Protein AF-A0A3Q8S3Q9-F1 (afdb_monomer)

Mean predicted aligned error: 2.86 Å

Nearest PDB structures (foldseek):
  2ol6-assembly1_O  TM=3.287E-01  e=1.363E-01  Borreliella burgdorferi
  6zhi-assembly4_C  TM=4.050E-01  e=6.788E-01  Plasmodium falciparum 3D7
  3dqg-assembly1_B  TM=2.730E-01  e=4.194E-01  Caenorhabditis elegans
  7vcf-assembly1_B  TM=2.436E-01  e=3.969E+00  Chlamydomonas reinhardtii

Solvent-accessible surface area (backbone atoms only — not comparable to full-atom values): 8434 Å² total; per-residue (Å²): 119,50,80,47,37,21,58,40,73,36,76,94,72,69,42,74,40,64,79,39,55,71,69,59,48,48,50,27,58,76,71,43,38,68,32,21,42,37,36,18,54,96,88,40,56,41,35,42,35,39,41,43,67,56,39,40,35,41,34,34,35,46,100,84,54,44,70,37,34,35,40,37,23,40,52,43,83,94,54,28,26,38,49,35,36,43,39,38,44,43,58,44,96,90,48,95,46,70,42,34,39,39,39,38,40,45,44,96,91,18,43,35,40,37,43,36,37,36,66,83,82,66,48,75,48,76,51,77,52,75,52,88,60,73,66,40,51,50,67,61,66,57,91,94,50,56,66,89,73,72,54,94,82,109

Organism: NCBI:txid1338368

Sequence (154 aa):
MQIYYCDEWSDNKKKPWNILDEHTAYLHHQEKQPYTAILAEDEKPEYIVNVTKEWVSVGFYDELIRKYLNYDFEVMSGGKLFLRTAMYWEYDDETDKELNSLILGFQEDGYIAMEKRDFKTGSVEEREAKDTLEKNWDIYPEFGQYLHLCREER

Radius of gyration: 16.23 Å; Cα contacts (8 Å, |Δi|>4):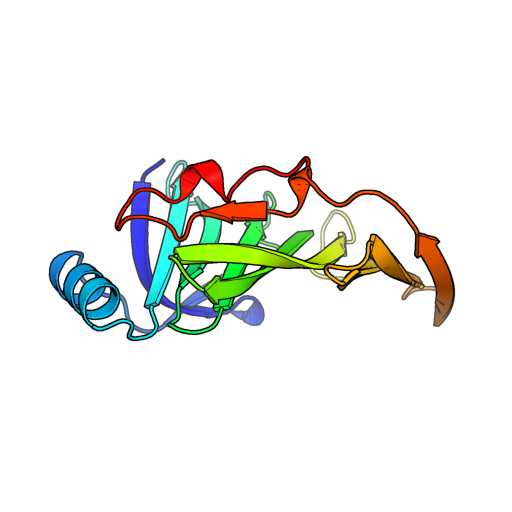 331; chains: 1; bounding box: 32×44×36 Å

pLDDT: mean 96.73, std 2.49, range [85.06, 98.81]

Foldseek 3Di:
DDKWKAQDADLVVRDGDHTDDLVRVLVCVVVQHWMWIFDDDPPHGQWIWIGGNFWIKIFGADPVRHGQKMWIWTQDPPQKTFTAKIKGFDADPPDSHTQKMKMWGADQQQKIKIWIAGPVVRDIDIDIDGDHRPVRMDGHADRVRCVVVVDPPD

Secondary structure (DSSP, 8-state):
-EEEEEEEEEGGGTEEEEEE-HHHHHHHHHTT--EEEEEEETTEEEEEEEE-SSEEEEEEE-TTS-EEEEEEEEEEGGGEEEEEEEEEEEE-SSSS-EEEEEEEEE-TTSEEEEEEEETTT--EEEEEEE---GGGEEEPPBTTB-GGG--S--

Structure (mmCIF, N/CA/C/O backbone):
data_AF-A0A3Q8S3Q9-F1
#
_entry.id   AF-A0A3Q8S3Q9-F1
#
loop_
_atom_site.group_PDB
_atom_site.id
_atom_site.type_symbol
_atom_site.label_atom_id
_atom_site.label_alt_id
_atom_site.label_comp_id
_atom_site.label_asym_id
_atom_site.label_entity_id
_atom_site.label_seq_id
_atom_site.pdbx_PDB_ins_code
_atom_site.Cartn_x
_atom_site.Cartn_y
_atom_site.Cartn_z
_atom_site.occupancy
_atom_site.B_iso_or_equiv
_atom_site.auth_seq_id
_atom_site.auth_comp_id
_atom_site.auth_asym_id
_atom_site.auth_atom_id
_atom_site.pdbx_PDB_model_num
ATOM 1 N N . MET A 1 1 ? -7.928 -7.219 -15.316 1.00 89.12 1 MET A N 1
ATOM 2 C CA . MET A 1 1 ? -6.984 -7.423 -14.202 1.00 89.12 1 MET A CA 1
ATOM 3 C C . MET A 1 1 ? -6.890 -8.892 -13.808 1.00 89.12 1 MET A C 1
ATOM 5 O O . MET A 1 1 ? -7.917 -9.525 -13.578 1.00 89.12 1 MET A O 1
ATOM 9 N N . GLN A 1 2 ? -5.673 -9.428 -13.781 1.00 95.81 2 GLN A N 1
ATOM 10 C CA . GLN A 1 2 ? -5.327 -10.767 -13.293 1.00 95.81 2 GLN A CA 1
ATOM 11 C C . GLN A 1 2 ? -4.786 -10.665 -11.861 1.00 95.81 2 GLN A C 1
ATOM 13 O O . GLN A 1 2 ? -4.286 -9.608 -11.475 1.00 95.81 2 GLN A O 1
ATOM 18 N N . ILE A 1 3 ? -4.899 -11.742 -11.078 1.00 97.88 3 ILE A N 1
ATOM 19 C CA . ILE A 1 3 ? -4.383 -11.798 -9.705 1.00 97.88 3 ILE A CA 1
ATOM 20 C C . ILE A 1 3 ? -3.363 -12.927 -9.604 1.00 97.88 3 ILE A C 1
ATOM 22 O O . ILE A 1 3 ? -3.666 -14.069 -9.947 1.00 97.88 3 ILE A O 1
ATOM 26 N N . TYR A 1 4 ? -2.177 -12.603 -9.102 1.00 97.75 4 TYR A N 1
ATOM 27 C CA . TYR A 1 4 ? -1.143 -13.570 -8.742 1.00 97.75 4 TYR A CA 1
ATOM 28 C C . TYR A 1 4 ? -0.879 -13.511 -7.244 1.00 97.75 4 TYR A C 1
ATOM 30 O O . TYR A 1 4 ? -1.120 -12.485 -6.609 1.00 97.75 4 TYR A O 1
ATOM 38 N N . TYR A 1 5 ? -0.348 -14.594 -6.687 1.00 98.62 5 TYR A N 1
ATOM 39 C CA . TYR A 1 5 ? -0.054 -14.676 -5.264 1.00 98.62 5 TYR A CA 1
ATOM 40 C C . TYR A 1 5 ? 1.417 -14.983 -5.024 1.00 98.62 5 TYR A C 1
ATOM 42 O O . TYR A 1 5 ? 2.056 -15.713 -5.786 1.00 98.62 5 TYR A O 1
ATOM 50 N N . CYS A 1 6 ? 1.961 -14.414 -3.959 1.00 98.62 6 CYS A N 1
ATOM 51 C CA . CYS A 1 6 ? 3.316 -14.680 -3.502 1.00 98.62 6 CYS A CA 1
ATOM 52 C C . CYS A 1 6 ? 3.422 -14.482 -1.986 1.00 98.62 6 CYS A C 1
ATOM 54 O O . CYS A 1 6 ? 2.484 -13.975 -1.367 1.00 98.62 6 CYS A O 1
ATOM 56 N N . ASP A 1 7 ? 4.554 -14.855 -1.393 1.00 97.62 7 ASP A N 1
ATOM 57 C CA . ASP A 1 7 ? 4.809 -14.576 0.027 1.00 97.62 7 ASP A CA 1
ATOM 58 C C . ASP A 1 7 ? 4.937 -13.068 0.276 1.00 97.62 7 ASP A C 1
ATOM 60 O O . ASP A 1 7 ? 4.347 -12.538 1.213 1.00 97.62 7 ASP A O 1
ATOM 64 N N . GLU A 1 8 ? 5.712 -12.387 -0.574 1.00 96.94 8 GLU A N 1
ATOM 65 C CA . GLU A 1 8 ? 6.020 -10.961 -0.442 1.00 96.94 8 GLU A CA 1
ATOM 66 C C . GLU A 1 8 ? 6.361 -10.347 -1.807 1.00 96.94 8 GLU A C 1
ATOM 68 O O . GLU A 1 8 ? 6.962 -10.988 -2.672 1.00 96.94 8 GLU A O 1
ATOM 73 N N . TRP A 1 9 ? 6.030 -9.074 -2.004 1.00 97.81 9 TRP A N 1
ATOM 74 C CA . TRP A 1 9 ? 6.518 -8.284 -3.133 1.00 97.81 9 TRP A CA 1
ATOM 75 C C . TRP A 1 9 ? 7.712 -7.420 -2.721 1.00 97.81 9 TRP A C 1
ATOM 77 O O . TRP A 1 9 ? 7.658 -6.719 -1.717 1.00 97.81 9 TRP A O 1
ATOM 87 N N . SER A 1 10 ? 8.776 -7.396 -3.528 1.00 96.50 10 SER A N 1
ATOM 88 C CA . SER A 1 10 ? 9.898 -6.484 -3.288 1.00 96.50 10 SER A CA 1
ATOM 89 C C . SER A 1 10 ? 9.861 -5.281 -4.208 1.00 96.50 10 SER A C 1
ATOM 91 O O . SER A 1 10 ? 10.175 -5.404 -5.391 1.00 96.50 10 SER A O 1
ATOM 93 N N . ASP A 1 11 ? 9.625 -4.109 -3.617 1.00 94.38 11 ASP A N 1
ATOM 94 C CA . ASP A 1 11 ? 9.719 -2.804 -4.282 1.00 94.38 11 ASP A CA 1
ATOM 95 C C . ASP A 1 11 ? 11.083 -2.604 -4.961 1.00 94.38 11 ASP A C 1
ATOM 97 O O . ASP A 1 11 ? 11.171 -2.321 -6.151 1.00 94.38 11 ASP A O 1
ATOM 101 N N . ASN A 1 12 ? 12.175 -2.872 -4.237 1.00 92.31 12 ASN A N 1
ATOM 102 C CA . ASN A 1 12 ? 13.541 -2.685 -4.744 1.00 92.31 12 ASN A CA 1
ATOM 103 C C . ASN A 1 12 ? 13.897 -3.593 -5.930 1.00 9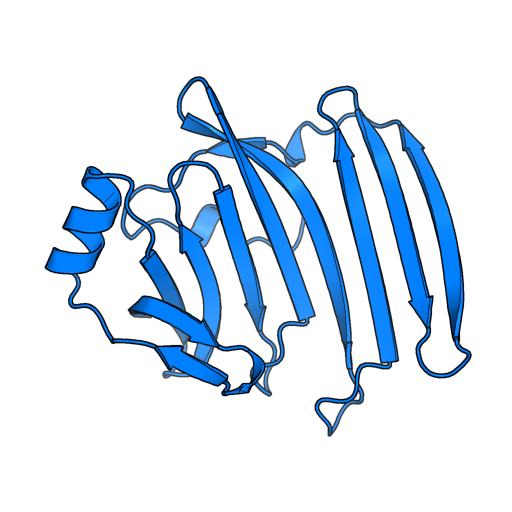2.31 12 ASN A C 1
ATOM 105 O O . ASN A 1 12 ? 14.772 -3.266 -6.731 1.00 92.31 12 ASN A O 1
ATOM 109 N N . LYS A 1 13 ? 13.311 -4.794 -5.995 1.00 95.31 13 LYS A N 1
ATOM 110 C CA . LYS A 1 13 ? 13.576 -5.765 -7.067 1.00 95.31 13 LYS A CA 1
ATOM 111 C C . LYS A 1 13 ? 12.467 -5.807 -8.115 1.00 95.31 13 LYS A C 1
ATOM 113 O O . LYS A 1 13 ? 12.652 -6.522 -9.098 1.00 95.31 13 LYS A O 1
ATOM 118 N N . LYS A 1 14 ? 11.365 -5.084 -7.891 1.00 95.44 14 LYS A N 1
ATOM 119 C CA . LYS A 1 14 ? 10.152 -5.045 -8.716 1.00 95.44 14 LYS A CA 1
ATOM 120 C C . LYS A 1 14 ? 9.682 -6.453 -9.100 1.00 95.44 14 LYS A C 1
ATOM 122 O O . LYS A 1 14 ? 9.437 -6.745 -10.268 1.00 95.44 14 LYS A O 1
ATOM 127 N N . LYS A 1 15 ? 9.672 -7.367 -8.120 1.00 96.44 15 LYS A N 1
ATOM 128 C CA . LYS A 1 15 ? 9.363 -8.786 -8.345 1.00 96.44 15 LYS A CA 1
ATOM 129 C C . LYS A 1 15 ? 8.785 -9.476 -7.103 1.00 96.44 15 LYS A C 1
ATOM 131 O O . LYS A 1 15 ? 9.131 -9.088 -5.980 1.00 96.44 15 LYS A O 1
ATOM 136 N N . PRO A 1 16 ? 8.008 -10.555 -7.298 1.00 97.38 16 PRO A N 1
ATOM 137 C CA . PRO A 1 16 ? 7.527 -11.388 -6.206 1.00 97.38 16 PRO A CA 1
ATOM 138 C C . PRO A 1 16 ? 8.630 -12.268 -5.612 1.00 97.38 16 PRO A C 1
ATOM 140 O O . PRO A 1 16 ? 9.560 -12.704 -6.301 1.00 97.38 16 PRO A O 1
ATOM 143 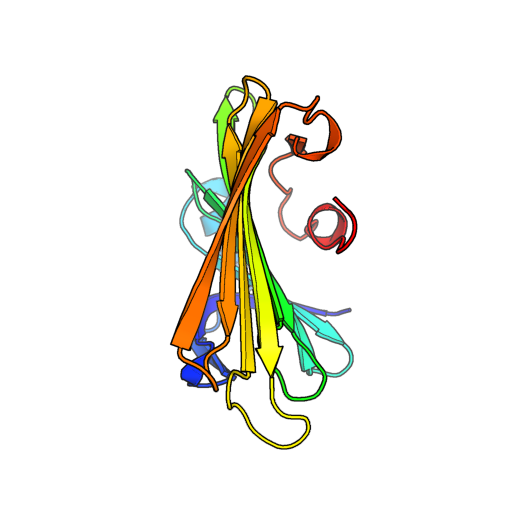N N . TRP A 1 17 ? 8.478 -12.574 -4.331 1.00 96.88 17 TRP A N 1
ATOM 144 C CA . TRP A 1 17 ? 9.227 -13.577 -3.586 1.00 96.88 17 TRP A CA 1
ATOM 145 C C . TRP A 1 17 ? 8.322 -14.775 -3.365 1.00 96.88 17 TRP A C 1
ATOM 147 O O . TRP A 1 17 ? 7.239 -14.614 -2.820 1.00 96.88 17 TRP A O 1
ATOM 157 N N . ASN A 1 18 ? 8.783 -15.956 -3.787 1.00 96.62 18 ASN A N 1
ATOM 158 C CA . ASN A 1 18 ? 8.064 -17.228 -3.677 1.00 96.62 18 ASN A CA 1
ATOM 159 C C . ASN A 1 18 ? 6.629 -17.148 -4.221 1.00 96.62 18 ASN A C 1
ATOM 161 O O . ASN A 1 18 ? 5.683 -16.836 -3.505 1.00 96.62 18 ASN A O 1
ATOM 165 N N . ILE A 1 19 ? 6.467 -17.441 -5.512 1.00 97.75 19 ILE A N 1
ATOM 166 C CA . ILE A 1 19 ? 5.135 -17.539 -6.117 1.00 97.75 19 ILE A CA 1
ATOM 167 C C . ILE A 1 19 ? 4.327 -18.622 -5.399 1.00 97.75 19 ILE A C 1
ATOM 169 O O . ILE A 1 19 ? 4.811 -19.742 -5.220 1.00 97.75 19 ILE A O 1
ATOM 173 N N . LEU A 1 20 ? 3.094 -18.280 -5.044 1.00 98.44 20 LEU A N 1
ATOM 174 C CA . LEU A 1 20 ? 2.113 -19.185 -4.471 1.00 98.44 20 LEU A CA 1
ATOM 175 C C . LEU A 1 20 ? 1.088 -19.551 -5.541 1.00 98.44 20 LEU A C 1
ATOM 177 O O . LEU A 1 20 ? 0.655 -18.703 -6.325 1.00 98.44 20 LEU A O 1
ATOM 181 N N . ASP A 1 21 ? 0.671 -20.813 -5.555 1.00 98.19 21 ASP A N 1
ATOM 182 C CA . ASP A 1 21 ? -0.564 -21.168 -6.244 1.00 98.19 21 ASP A CA 1
ATOM 183 C C . ASP A 1 21 ? -1.786 -20.636 -5.475 1.00 98.19 21 ASP A C 1
ATOM 185 O O . ASP A 1 21 ? -1.731 -20.343 -4.276 1.00 98.19 21 ASP A O 1
ATOM 189 N N . GLU A 1 22 ? -2.907 -20.503 -6.183 1.00 98.12 22 GLU A N 1
ATOM 190 C CA . GLU A 1 22 ? -4.151 -19.954 -5.634 1.00 98.12 22 GLU A CA 1
ATOM 191 C C . GLU A 1 22 ? -4.657 -20.744 -4.419 1.00 98.12 22 GLU A C 1
ATOM 193 O O . GLU A 1 22 ? -5.133 -20.154 -3.453 1.00 98.12 22 GLU A O 1
ATOM 198 N N . HIS A 1 23 ? -4.515 -22.073 -4.429 1.00 98.25 23 HIS A N 1
ATOM 199 C CA . HIS A 1 23 ? -4.963 -22.924 -3.328 1.00 98.25 23 HIS A CA 1
ATOM 200 C C . HIS A 1 23 ? -4.155 -22.661 -2.050 1.00 98.25 23 HIS A C 1
ATOM 202 O O . HIS A 1 23 ? -4.725 -22.540 -0.967 1.00 98.25 23 HIS A O 1
ATOM 208 N N . THR A 1 24 ? -2.838 -22.525 -2.167 1.00 98.44 24 THR A N 1
ATOM 209 C CA . THR A 1 24 ? -1.941 -22.219 -1.050 1.00 98.44 24 THR A CA 1
ATOM 210 C C . THR A 1 24 ? -2.219 -20.826 -0.491 1.00 98.44 24 THR A C 1
ATOM 212 O O . THR A 1 24 ? -2.378 -20.669 0.720 1.00 98.44 24 THR A O 1
ATOM 215 N N . ALA A 1 25 ? -2.380 -19.824 -1.359 1.00 98.56 25 ALA A N 1
ATOM 216 C CA . ALA A 1 25 ? -2.750 -18.472 -0.941 1.00 98.56 25 ALA A CA 1
ATOM 217 C C . ALA A 1 25 ? -4.139 -18.427 -0.273 1.00 98.56 25 ALA A C 1
ATOM 219 O O . ALA A 1 25 ? -4.338 -17.721 0.719 1.00 98.56 25 ALA A O 1
ATOM 220 N N . TYR A 1 26 ? -5.093 -19.226 -0.758 1.00 98.62 26 TYR A N 1
ATOM 221 C CA . TYR A 1 26 ? -6.404 -19.374 -0.132 1.00 98.62 26 TYR A CA 1
ATOM 222 C C . TYR A 1 26 ? -6.300 -19.985 1.271 1.00 98.62 26 TYR A C 1
ATOM 224 O O . TYR A 1 26 ? -6.935 -19.488 2.202 1.00 98.62 26 TYR A O 1
ATOM 232 N N . LEU A 1 27 ? -5.471 -21.017 1.460 1.00 98.50 27 LEU A N 1
ATOM 233 C CA . LEU A 1 27 ? -5.216 -21.582 2.788 1.00 98.50 27 LEU A CA 1
ATOM 234 C C . LEU A 1 27 ? -4.595 -20.546 3.730 1.00 98.50 27 LEU A C 1
ATOM 236 O O . LEU A 1 27 ? -5.081 -20.392 4.851 1.00 98.50 27 LEU A O 1
ATOM 240 N N . HIS A 1 28 ? -3.610 -19.768 3.263 1.00 98.50 28 HIS A N 1
ATOM 241 C CA . HIS A 1 28 ? -3.046 -18.667 4.050 1.00 98.50 28 HIS A CA 1
ATOM 242 C C . HIS A 1 28 ? -4.136 -17.679 4.477 1.00 98.50 28 HIS A C 1
ATOM 244 O O . HIS A 1 28 ? -4.217 -17.305 5.647 1.00 98.50 28 HIS A O 1
ATOM 250 N N . HIS A 1 29 ? -5.036 -17.315 3.563 1.00 98.31 29 HIS A N 1
ATOM 251 C CA . HIS A 1 29 ? -6.153 -16.429 3.866 1.00 98.31 29 HIS A CA 1
ATOM 252 C C . HIS A 1 29 ? -7.085 -16.988 4.953 1.00 98.31 29 HIS A C 1
ATOM 254 O O . HIS A 1 29 ? -7.457 -16.263 5.882 1.00 98.31 29 HIS A O 1
ATOM 260 N N . GLN A 1 30 ? -7.467 -18.265 4.850 1.00 97.81 30 GLN A N 1
ATOM 261 C CA . GLN A 1 30 ? -8.340 -18.927 5.828 1.00 97.81 30 GLN A CA 1
ATOM 262 C C . GLN A 1 30 ? -7.684 -19.001 7.211 1.00 97.81 30 GLN A C 1
ATOM 264 O O . GLN A 1 30 ? -8.331 -18.745 8.227 1.00 97.81 30 GLN A O 1
ATOM 269 N N . GLU A 1 31 ? -6.385 -19.291 7.247 1.00 97.25 31 GLU A N 1
ATOM 270 C CA . GLU A 1 31 ? -5.603 -19.433 8.477 1.00 97.25 31 GLU A CA 1
ATOM 271 C C . GLU A 1 31 ? -5.065 -18.099 9.020 1.00 97.25 31 GLU A C 1
ATOM 273 O O . GLU A 1 31 ? -4.384 -18.079 10.049 1.00 97.25 31 GLU A O 1
ATOM 278 N N . LYS A 1 32 ? -5.382 -16.977 8.355 1.00 95.25 32 LYS A N 1
ATOM 279 C CA . LYS A 1 32 ? -4.862 -15.632 8.657 1.00 95.25 32 LYS A CA 1
ATOM 280 C C . LYS A 1 32 ? -3.328 -15.566 8.659 1.00 95.25 32 LYS A C 1
ATOM 282 O O . LYS A 1 32 ? -2.742 -14.774 9.399 1.00 95.25 32 LYS A O 1
ATOM 287 N N . GLN A 1 33 ? -2.692 -16.383 7.826 1.00 97.81 33 GLN A N 1
ATOM 288 C CA . GLN A 1 33 ? -1.264 -16.303 7.544 1.00 97.81 33 GLN A CA 1
ATOM 289 C C . GLN A 1 33 ? -0.979 -15.206 6.508 1.00 97.81 33 GLN A C 1
ATOM 291 O O . GLN A 1 33 ? -1.842 -14.921 5.672 1.00 97.81 33 GLN A O 1
ATOM 296 N N . PRO A 1 34 ? 0.211 -14.582 6.553 1.00 98.19 34 PRO A N 1
ATOM 297 C CA . PRO A 1 34 ? 0.609 -13.581 5.573 1.00 98.19 34 PRO A CA 1
ATOM 298 C C . PRO A 1 34 ? 0.638 -14.126 4.143 1.00 98.19 34 PRO A C 1
ATOM 300 O O . PRO A 1 34 ? 1.080 -15.251 3.904 1.00 98.19 34 PRO A O 1
ATOM 303 N N . TYR A 1 35 ? 0.192 -13.310 3.196 1.00 98.69 35 TYR A N 1
ATOM 304 C CA . TYR A 1 35 ? 0.424 -13.492 1.765 1.00 98.69 35 TYR A CA 1
ATOM 305 C C . TYR A 1 35 ? 0.235 -12.152 1.042 1.00 98.69 35 TYR A C 1
ATOM 307 O O . TYR A 1 35 ? -0.370 -11.215 1.576 1.00 98.69 35 TYR A O 1
ATOM 315 N N . THR A 1 36 ? 0.701 -12.080 -0.199 1.00 98.81 36 THR A N 1
ATOM 316 C CA . THR A 1 36 ? 0.537 -10.919 -1.073 1.00 98.81 36 THR A CA 1
ATOM 317 C C . THR A 1 36 ? -0.298 -11.295 -2.291 1.00 98.81 36 THR A C 1
ATOM 319 O O . THR A 1 36 ? -0.048 -12.317 -2.930 1.00 98.81 36 THR A O 1
ATOM 322 N N . ALA A 1 37 ? -1.275 -10.456 -2.631 1.00 98.69 37 ALA A N 1
ATOM 323 C CA . ALA A 1 37 ? -1.987 -10.493 -3.902 1.00 98.69 37 ALA A CA 1
ATOM 324 C C . ALA A 1 37 ? -1.460 -9.384 -4.824 1.00 98.69 37 ALA A C 1
ATOM 326 O O . ALA A 1 37 ? -1.429 -8.212 -4.454 1.00 98.69 37 ALA A O 1
ATOM 327 N N . ILE A 1 38 ? -1.051 -9.763 -6.028 1.00 98.56 38 ILE A N 1
ATOM 328 C CA . ILE A 1 38 ? -0.545 -8.882 -7.080 1.00 98.56 38 ILE A CA 1
ATOM 329 C C . ILE A 1 38 ? -1.654 -8.743 -8.107 1.00 98.56 38 ILE A C 1
ATOM 331 O O . ILE A 1 38 ? -1.983 -9.709 -8.794 1.00 98.56 38 ILE A O 1
ATOM 335 N N . LEU A 1 39 ? -2.234 -7.557 -8.200 1.00 98.38 39 LEU A N 1
ATOM 336 C CA . LEU A 1 39 ? -3.263 -7.228 -9.172 1.00 98.38 39 LEU A CA 1
ATOM 337 C C . LEU A 1 39 ? -2.574 -6.556 -10.359 1.00 98.38 39 LEU A C 1
ATOM 339 O O . LEU A 1 39 ? -1.921 -5.525 -10.193 1.00 98.38 39 LEU A O 1
ATOM 343 N N . ALA A 1 40 ? -2.686 -7.169 -11.535 1.00 96.88 40 ALA A N 1
ATOM 344 C CA . ALA A 1 40 ? -1.946 -6.759 -12.720 1.00 96.88 40 ALA A CA 1
ATOM 345 C C . ALA A 1 40 ? -2.822 -6.657 -13.977 1.00 96.88 40 ALA A C 1
ATOM 347 O O . ALA A 1 40 ? -3.701 -7.495 -14.220 1.00 96.88 40 ALA A O 1
ATOM 348 N N . GLU A 1 41 ? -2.539 -5.664 -14.812 1.00 94.56 41 GLU A N 1
ATOM 349 C CA . GLU A 1 41 ? -3.050 -5.532 -16.177 1.00 94.56 41 GLU A CA 1
ATOM 350 C C . GLU A 1 41 ? -1.908 -5.822 -17.160 1.00 94.56 41 GLU A C 1
ATOM 352 O O . GLU A 1 41 ? -0.801 -5.330 -16.982 1.00 94.56 41 GLU A O 1
ATOM 357 N N . ASP A 1 42 ? -2.134 -6.700 -18.144 1.00 90.44 42 ASP A N 1
ATOM 358 C CA . ASP A 1 42 ? -1.109 -7.126 -19.115 1.00 90.44 42 ASP A CA 1
ATOM 359 C C . ASP A 1 42 ? 0.257 -7.495 -18.487 1.00 90.44 42 ASP A C 1
ATOM 361 O O . ASP A 1 42 ? 1.315 -7.070 -18.943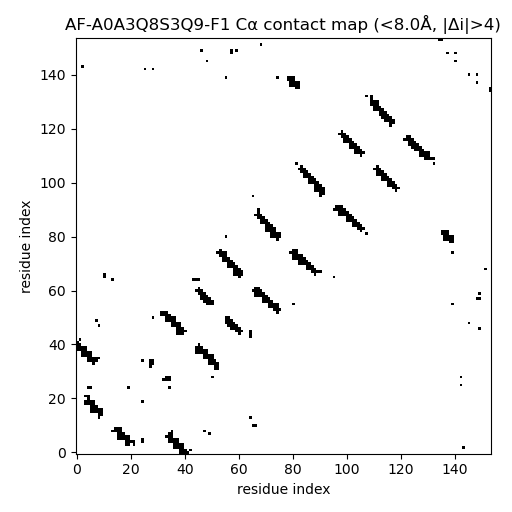 1.00 90.44 42 ASP A O 1
ATOM 365 N N . GLU A 1 43 ? 0.221 -8.297 -17.412 1.00 88.06 43 GLU A N 1
ATOM 366 C CA . GLU A 1 43 ? 1.379 -8.735 -16.597 1.00 88.06 43 GLU A CA 1
ATOM 367 C C . GLU A 1 43 ? 2.095 -7.624 -15.809 1.00 88.06 43 GLU A C 1
ATOM 369 O O . GLU A 1 43 ? 3.035 -7.898 -15.057 1.00 88.06 43 GLU A O 1
ATOM 374 N N . LYS A 1 44 ? 1.631 -6.378 -15.908 1.00 93.81 44 LYS A N 1
ATOM 375 C CA . LYS A 1 44 ? 2.164 -5.242 -15.166 1.00 93.81 44 LYS A CA 1
ATOM 376 C C . LYS A 1 44 ? 1.416 -5.051 -13.844 1.00 93.81 44 LYS A C 1
ATOM 378 O O . LYS A 1 44 ? 0.200 -4.870 -13.868 1.00 93.81 44 LYS A O 1
ATOM 383 N N . PRO A 1 45 ? 2.105 -5.072 -12.689 1.00 96.56 45 PRO A N 1
ATOM 384 C CA . PRO A 1 45 ? 1.468 -4.811 -11.404 1.00 96.56 45 PRO A CA 1
ATOM 385 C C . PRO A 1 45 ? 0.934 -3.381 -11.325 1.00 96.56 45 PRO A C 1
ATOM 387 O O . PRO A 1 45 ? 1.693 -2.435 -11.516 1.00 96.56 45 PRO A O 1
ATOM 390 N N . GLU A 1 46 ? -0.342 -3.246 -10.982 1.00 97.50 46 GLU A N 1
ATOM 391 C CA . GLU A 1 46 ? -0.975 -1.963 -10.653 1.00 97.50 46 GLU A CA 1
ATOM 392 C C . GLU A 1 46 ? -1.135 -1.817 -9.142 1.00 97.50 46 GLU A C 1
ATOM 394 O O . GLU A 1 46 ? -0.838 -0.767 -8.571 1.00 97.50 46 GLU A O 1
ATOM 399 N N . TYR A 1 47 ? -1.548 -2.905 -8.482 1.00 98.50 47 TYR A N 1
ATOM 400 C CA . TYR A 1 47 ? -1.740 -2.934 -7.039 1.00 98.50 47 TYR A CA 1
ATOM 401 C C . TYR A 1 47 ? -1.061 -4.141 -6.410 1.00 98.50 47 TYR A C 1
ATOM 403 O O . TYR A 1 47 ? -1.142 -5.267 -6.905 1.00 98.50 47 TYR A O 1
ATOM 411 N N . ILE A 1 48 ? -0.441 -3.910 -5.260 1.00 98.62 48 ILE A N 1
ATOM 412 C CA . ILE A 1 48 ? 0.133 -4.953 -4.415 1.00 98.62 48 ILE A CA 1
ATOM 413 C C . ILE A 1 48 ? -0.585 -4.905 -3.077 1.00 98.62 48 ILE A C 1
ATOM 415 O O . ILE A 1 48 ? -0.482 -3.915 -2.354 1.00 98.62 48 ILE A O 1
ATOM 419 N N . VAL A 1 49 ? -1.305 -5.972 -2.747 1.00 98.75 49 VAL A N 1
ATOM 420 C CA . VAL A 1 49 ? -2.101 -6.069 -1.526 1.00 98.75 49 VAL A CA 1
ATOM 421 C C . VAL A 1 49 ? -1.459 -7.081 -0.592 1.00 98.75 49 VAL A C 1
ATOM 423 O O . VAL A 1 49 ? -1.524 -8.283 -0.844 1.00 98.75 49 VAL A O 1
ATOM 426 N N . ASN A 1 50 ? -0.847 -6.614 0.492 1.00 98.62 50 ASN A N 1
ATOM 427 C CA . ASN A 1 50 ? -0.320 -7.495 1.531 1.00 98.62 50 ASN A CA 1
ATOM 428 C C . ASN A 1 50 ? -1.406 -7.731 2.569 1.00 98.62 50 ASN A C 1
ATOM 430 O O . ASN A 1 50 ? -1.960 -6.785 3.128 1.00 98.62 50 ASN A O 1
ATOM 434 N N . VAL A 1 51 ? -1.711 -8.994 2.835 1.00 98.44 51 VAL A N 1
ATOM 435 C CA . VAL A 1 51 ? -2.783 -9.385 3.743 1.00 98.44 51 VAL A CA 1
ATOM 436 C C . VAL A 1 51 ? -2.187 -10.177 4.888 1.00 98.44 51 VAL A C 1
ATOM 438 O O . VAL A 1 51 ? -1.569 -11.217 4.685 1.00 98.44 51 VAL A O 1
ATOM 441 N N . THR A 1 52 ? -2.405 -9.701 6.108 1.00 97.50 52 THR A N 1
ATOM 442 C CA . THR A 1 52 ? -2.023 -10.401 7.336 1.00 97.50 52 THR A CA 1
ATOM 443 C C . THR A 1 52 ? -3.214 -10.468 8.293 1.00 97.50 52 THR A C 1
ATOM 445 O O . THR A 1 52 ? -4.326 -10.025 7.983 1.00 97.50 52 THR A O 1
ATOM 448 N N . LYS A 1 53 ? -3.003 -11.046 9.478 1.00 96.56 53 LYS A N 1
ATOM 449 C CA . LYS A 1 53 ? -4.006 -11.065 10.546 1.00 96.56 53 LYS A CA 1
ATOM 450 C C . LYS A 1 53 ? -4.281 -9.679 11.137 1.00 96.56 53 LYS A C 1
ATOM 452 O O . LYS A 1 53 ? -5.413 -9.417 11.529 1.00 96.56 53 LYS A O 1
ATOM 457 N N . GLU A 1 54 ? -3.252 -8.845 11.249 1.00 97.25 54 GLU A N 1
ATOM 458 C CA . GLU A 1 54 ? -3.288 -7.587 12.012 1.00 97.25 54 GLU A CA 1
ATOM 459 C C . GLU A 1 54 ? -3.289 -6.354 11.108 1.00 97.25 54 GLU A C 1
ATOM 461 O O . GLU A 1 54 ? -3.760 -5.296 11.510 1.00 97.25 54 GLU A O 1
ATOM 466 N N . TRP A 1 55 ? -2.816 -6.506 9.872 1.00 97.44 55 TRP A N 1
ATOM 467 C CA . TRP A 1 55 ? -2.656 -5.424 8.909 1.00 97.44 55 TRP A CA 1
ATOM 468 C C . TRP A 1 55 ? -3.026 -5.861 7.497 1.00 97.44 55 TRP A C 1
ATOM 470 O O . TRP A 1 55 ? -2.771 -7.002 7.096 1.00 97.44 55 TRP A O 1
ATOM 480 N N . VAL A 1 56 ? -3.574 -4.924 6.732 1.00 98.50 56 VAL A N 1
ATOM 481 C CA . VAL A 1 56 ? -3.704 -5.020 5.279 1.00 98.50 56 VAL A CA 1
ATOM 482 C C . VAL A 1 56 ? -3.058 -3.779 4.680 1.00 98.50 56 VAL A C 1
ATOM 484 O O . VAL A 1 56 ? -3.433 -2.674 5.061 1.00 98.50 56 VAL A O 1
ATOM 487 N N . SER A 1 57 ? -2.111 -3.938 3.757 1.00 98.50 57 SER A N 1
ATOM 488 C CA . SER A 1 57 ? -1.541 -2.806 3.023 1.00 98.50 57 SER A CA 1
ATOM 489 C C . SER A 1 57 ? -1.822 -2.891 1.535 1.00 98.50 57 SER A C 1
ATOM 491 O O . SER A 1 57 ? -1.915 -3.985 0.979 1.00 98.50 57 SER A O 1
ATOM 493 N N . VAL A 1 58 ? -1.985 -1.735 0.897 1.00 98.75 58 VAL A N 1
ATOM 494 C CA . VAL A 1 58 ? -2.223 -1.605 -0.542 1.00 98.75 58 VAL A CA 1
ATOM 495 C C . VAL A 1 58 ? -1.230 -0.607 -1.109 1.00 98.75 58 VAL A C 1
ATOM 497 O O . VAL A 1 58 ? -1.322 0.582 -0.816 1.00 98.75 58 VAL A O 1
ATOM 500 N N . GLY A 1 59 ? -0.294 -1.093 -1.918 1.00 98.69 59 GLY A N 1
ATOM 501 C CA . GLY A 1 59 ? 0.604 -0.265 -2.716 1.00 98.69 59 GLY A CA 1
ATOM 502 C C . GLY A 1 59 ? 0.054 -0.063 -4.125 1.00 98.69 59 GLY A C 1
ATOM 503 O O . GLY A 1 59 ? -0.457 -1.012 -4.716 1.00 98.69 59 GLY A O 1
ATOM 504 N N . PHE A 1 60 ? 0.200 1.146 -4.654 1.00 98.56 60 PHE A N 1
ATOM 505 C CA . PHE A 1 60 ? -0.216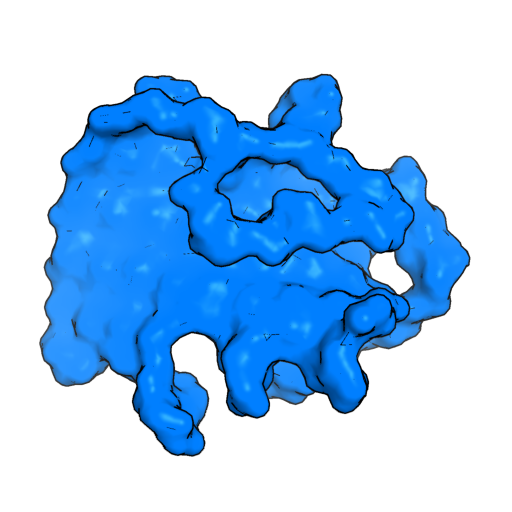 1.567 -5.990 1.00 98.56 60 PHE A CA 1
ATOM 506 C C . PHE A 1 60 ? 1.029 1.887 -6.809 1.00 98.56 60 PHE A C 1
ATOM 508 O O . PHE A 1 60 ? 1.922 2.588 -6.319 1.00 98.56 60 PHE A O 1
ATOM 515 N N . TYR A 1 61 ? 1.097 1.359 -8.028 1.00 97.69 61 TYR A N 1
ATOM 516 C CA . TYR A 1 61 ? 2.308 1.374 -8.840 1.00 97.69 61 TYR A CA 1
ATOM 517 C C . TYR A 1 61 ? 2.089 2.112 -10.149 1.00 97.69 61 TYR A C 1
ATOM 519 O O . TYR A 1 61 ? 1.050 1.983 -10.787 1.00 97.69 61 TYR A O 1
ATOM 527 N N . ASP A 1 62 ? 3.083 2.903 -10.531 1.00 95.81 62 ASP A N 1
ATOM 528 C CA . ASP A 1 62 ? 3.046 3.673 -11.765 1.00 95.81 62 ASP A CA 1
ATOM 529 C C . ASP A 1 62 ? 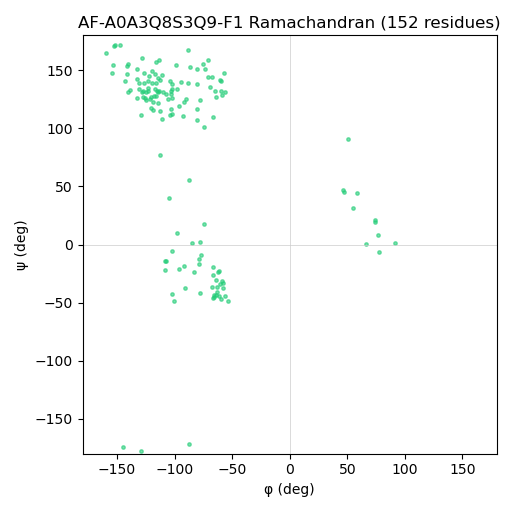3.571 2.886 -12.973 1.00 95.81 62 ASP A C 1
ATOM 531 O O . ASP A 1 62 ? 3.892 1.694 -12.915 1.00 95.81 62 ASP A O 1
ATOM 535 N N . GLU A 1 63 ? 3.730 3.594 -14.090 1.00 92.94 63 GLU A N 1
ATOM 536 C CA . GLU A 1 63 ? 4.143 2.983 -15.340 1.00 92.94 63 GLU A CA 1
ATOM 537 C C . GLU A 1 63 ? 5.538 2.331 -15.306 1.00 92.94 63 GLU A C 1
ATOM 539 O O . GLU A 1 63 ? 5.805 1.417 -16.091 1.00 92.94 63 GLU A O 1
ATOM 544 N N . LEU A 1 64 ? 6.407 2.776 -14.394 1.00 94.62 64 LEU A N 1
ATOM 545 C CA . LEU A 1 64 ? 7.760 2.261 -14.174 1.00 94.62 64 LEU A CA 1
ATOM 546 C C . LEU A 1 64 ? 7.818 1.263 -13.004 1.00 94.62 64 LEU A C 1
ATOM 548 O O . LEU A 1 64 ? 8.913 0.863 -12.583 1.00 94.62 64 LEU A O 1
ATOM 552 N N . ILE A 1 65 ? 6.654 0.840 -12.498 1.00 96.12 65 ILE A N 1
ATOM 553 C CA . ILE A 1 65 ? 6.484 -0.055 -11.351 1.00 96.12 65 ILE A CA 1
ATOM 554 C C . ILE A 1 65 ? 7.147 0.556 -10.104 1.00 96.12 65 ILE A C 1
ATOM 556 O O . ILE A 1 65 ? 7.881 -0.105 -9.365 1.00 96.12 65 ILE A O 1
ATOM 560 N N . ARG A 1 66 ? 6.934 1.857 -9.886 1.00 97.06 66 ARG A N 1
ATOM 561 C CA . ARG A 1 66 ? 7.315 2.569 -8.658 1.00 97.06 66 ARG A CA 1
ATOM 562 C C . ARG A 1 66 ? 6.079 2.765 -7.798 1.00 97.06 66 ARG A C 1
ATOM 564 O O . ARG A 1 66 ? 5.036 3.178 -8.301 1.00 97.06 66 ARG A O 1
ATOM 571 N N . LYS A 1 67 ? 6.202 2.482 -6.503 1.00 97.69 67 LYS A N 1
ATOM 572 C CA . LYS A 1 67 ? 5.108 2.652 -5.549 1.00 97.69 67 LYS A CA 1
ATOM 573 C C . LYS A 1 67 ? 4.912 4.137 -5.240 1.00 97.69 67 LYS A C 1
ATOM 575 O O . LYS A 1 67 ? 5.669 4.695 -4.456 1.00 97.69 67 LYS A O 1
ATOM 580 N N . TYR A 1 68 ? 3.915 4.778 -5.844 1.00 98.06 68 TYR A N 1
ATOM 581 C CA . TYR A 1 68 ? 3.644 6.210 -5.638 1.00 98.06 68 TYR A CA 1
ATOM 582 C C . TYR A 1 68 ? 2.645 6.475 -4.509 1.00 98.06 68 TYR A C 1
ATOM 584 O O . TYR A 1 68 ? 2.592 7.587 -3.988 1.00 98.06 68 TYR A O 1
ATOM 592 N N . LEU A 1 69 ? 1.876 5.462 -4.109 1.00 98.56 69 LEU A N 1
ATOM 593 C CA . LEU A 1 69 ? 0.922 5.538 -3.008 1.00 98.56 69 LEU A CA 1
ATOM 594 C C . LEU A 1 69 ? 0.902 4.216 -2.235 1.00 98.56 69 LEU A C 1
ATOM 596 O O . LEU A 1 69 ? 0.984 3.137 -2.818 1.00 98.56 69 LEU A O 1
ATOM 600 N N . ASN A 1 70 ? 0.800 4.294 -0.912 1.00 98.69 70 ASN A N 1
ATOM 601 C CA . ASN A 1 70 ? 0.584 3.146 -0.043 1.00 98.69 70 ASN A CA 1
ATOM 602 C C . ASN A 1 70 ? -0.422 3.476 1.057 1.00 98.69 70 ASN A C 1
ATOM 604 O O . ASN A 1 70 ? -0.276 4.477 1.760 1.00 98.69 70 ASN A O 1
ATOM 608 N N . TYR A 1 71 ? -1.381 2.583 1.259 1.00 98.75 71 TYR A N 1
ATOM 609 C CA . TYR A 1 71 ? -2.284 2.601 2.401 1.00 98.75 71 TYR A CA 1
ATOM 610 C C . TYR A 1 71 ? -1.993 1.449 3.342 1.00 98.75 71 TYR A C 1
ATOM 612 O O . TYR A 1 71 ? -1.958 0.307 2.898 1.00 98.75 71 TYR A O 1
ATOM 620 N N . ASP A 1 72 ? -1.875 1.748 4.634 1.00 98.56 72 ASP A N 1
ATOM 621 C CA . ASP A 1 72 ? -1.777 0.751 5.696 1.00 98.56 72 ASP A CA 1
ATOM 622 C C . ASP A 1 72 ? -3.030 0.794 6.568 1.00 98.56 72 ASP A C 1
ATOM 624 O O . ASP A 1 72 ? -3.313 1.778 7.263 1.00 98.56 72 ASP A O 1
ATOM 628 N N . PHE A 1 73 ? -3.777 -0.302 6.533 1.00 98.62 73 PHE A N 1
ATOM 629 C CA . PHE A 1 73 ? -4.975 -0.508 7.325 1.00 98.62 73 PHE A CA 1
ATOM 630 C C . PHE A 1 73 ? -4.688 -1.430 8.502 1.00 98.62 73 PHE A C 1
ATOM 632 O O . PHE A 1 73 ? -4.205 -2.549 8.315 1.00 98.62 73 PHE A O 1
ATOM 639 N N . GLU A 1 74 ? -5.073 -1.005 9.701 1.00 98.50 74 GLU A N 1
ATOM 640 C CA . GLU A 1 74 ? -5.116 -1.885 10.865 1.00 98.50 74 GLU A CA 1
ATOM 641 C C . GLU A 1 74 ? -6.394 -2.726 10.834 1.00 98.50 74 GLU A C 1
ATOM 643 O O . GLU A 1 74 ? -7.485 -2.227 10.530 1.00 98.50 74 GLU A O 1
ATOM 648 N N . VAL A 1 75 ? -6.266 -4.010 11.163 1.00 98.00 75 VAL A N 1
ATOM 649 C CA . VAL A 1 75 ? -7.396 -4.926 11.299 1.00 98.00 75 VAL A CA 1
ATOM 650 C C . VAL A 1 75 ? -8.040 -4.734 12.664 1.00 98.00 75 VAL A C 1
ATOM 652 O O . VAL A 1 75 ? -7.539 -5.169 13.700 1.00 98.00 75 VAL A O 1
ATOM 655 N N . MET A 1 76 ? -9.213 -4.120 12.643 1.00 96.69 76 MET A N 1
ATOM 656 C CA . MET A 1 76 ? -10.037 -3.854 13.808 1.00 96.69 76 MET A CA 1
ATOM 657 C C . MET A 1 76 ? -10.978 -5.031 14.097 1.00 96.69 76 MET A C 1
ATOM 659 O O . MET A 1 76 ? -11.207 -5.935 13.283 1.00 96.69 76 MET A O 1
ATOM 663 N N . SER A 1 77 ? -11.583 -5.018 15.285 1.00 91.69 77 SER A N 1
ATOM 664 C CA . SER A 1 77 ? -12.557 -6.043 15.675 1.00 91.69 77 SER A CA 1
ATOM 665 C C . SER A 1 77 ? -13.736 -6.146 14.690 1.00 91.69 77 SER A C 1
ATOM 667 O O . SER A 1 77 ? -14.163 -5.159 14.088 1.00 91.69 77 SER A O 1
ATOM 669 N N . GLY A 1 78 ? -14.281 -7.356 14.533 1.00 89.94 78 GLY A N 1
ATOM 670 C CA . GLY A 1 78 ? -15.434 -7.599 13.658 1.00 89.94 78 GLY A CA 1
ATOM 671 C C . GLY A 1 78 ? -15.121 -7.572 12.158 1.00 89.94 78 GLY A C 1
ATOM 672 O O . GLY A 1 78 ? -16.042 -7.398 11.368 1.00 89.94 78 GLY A O 1
ATOM 673 N N . GLY A 1 79 ? -13.850 -7.730 11.764 1.00 90.31 79 GLY A N 1
ATOM 674 C CA . GLY A 1 79 ? -13.444 -7.754 10.353 1.00 90.31 79 GLY A CA 1
ATOM 675 C C . GLY A 1 79 ? -13.465 -6.378 9.687 1.00 90.31 79 GLY A C 1
ATOM 676 O O . GLY A 1 79 ? -13.548 -6.292 8.464 1.00 90.31 79 GLY A O 1
ATOM 677 N N . LYS A 1 80 ? -13.416 -5.307 10.481 1.00 97.31 80 LYS A N 1
ATOM 678 C CA . LYS A 1 80 ? -13.288 -3.938 9.983 1.00 97.31 80 LYS A CA 1
ATOM 679 C C . LYS A 1 80 ? -11.822 -3.583 9.797 1.00 97.31 80 LYS A C 1
ATOM 681 O O . LYS A 1 80 ? -10.962 -4.094 10.504 1.00 97.31 80 LYS A O 1
ATOM 686 N N . LEU A 1 81 ? -11.562 -2.677 8.875 1.00 98.12 81 LEU A N 1
ATOM 687 C CA . LEU A 1 81 ? -10.262 -2.073 8.646 1.00 98.12 81 LEU A CA 1
ATOM 688 C C . LEU A 1 81 ? -10.339 -0.589 8.979 1.00 98.12 81 LEU A C 1
ATOM 690 O O . LEU A 1 81 ? -11.353 0.048 8.686 1.00 98.12 81 LEU A O 1
ATOM 694 N N . PHE A 1 82 ? -9.270 -0.044 9.547 1.00 98.31 82 PHE A N 1
ATOM 695 C CA . PHE A 1 82 ? -9.099 1.397 9.699 1.00 98.31 82 PHE A CA 1
ATOM 696 C C . PHE A 1 82 ? -7.780 1.836 9.071 1.00 98.31 82 PHE A C 1
ATOM 698 O O . PHE A 1 82 ? -6.723 1.314 9.420 1.00 98.31 82 PHE A O 1
ATOM 705 N N . LEU A 1 83 ? -7.837 2.793 8.146 1.00 98.50 83 LEU A N 1
ATOM 706 C CA . LEU A 1 83 ? -6.662 3.388 7.519 1.00 98.50 83 LEU A CA 1
ATOM 707 C C . LEU A 1 83 ? -5.875 4.177 8.565 1.00 98.50 83 LEU A C 1
ATOM 709 O O . LEU A 1 83 ? -6.326 5.235 9.003 1.00 98.50 83 LEU A O 1
ATOM 713 N N . ARG A 1 84 ? -4.700 3.668 8.942 1.00 98.31 84 ARG A N 1
ATOM 714 C CA . ARG A 1 84 ? -3.792 4.304 9.907 1.00 98.31 84 ARG A CA 1
ATOM 715 C C . ARG A 1 84 ? -2.789 5.213 9.235 1.00 98.31 84 ARG A C 1
ATOM 717 O O . ARG A 1 84 ? -2.490 6.269 9.784 1.00 98.31 84 ARG A O 1
ATOM 724 N N . THR A 1 85 ? -2.307 4.817 8.062 1.00 98.50 85 THR A N 1
ATOM 725 C CA . THR A 1 85 ? -1.259 5.558 7.366 1.00 98.50 85 THR A CA 1
ATOM 726 C C . THR A 1 85 ? -1.530 5.595 5.871 1.00 98.50 85 THR A C 1
ATOM 728 O O . THR A 1 85 ? -1.778 4.558 5.257 1.00 98.50 85 THR A O 1
ATOM 731 N N . ALA A 1 86 ? -1.440 6.782 5.278 1.00 98.56 86 ALA A N 1
ATOM 732 C CA . ALA A 1 86 ? -1.308 6.958 3.838 1.00 98.56 86 ALA A CA 1
ATOM 733 C C . ALA A 1 86 ? 0.060 7.566 3.531 1.00 98.56 86 ALA A C 1
ATOM 735 O O . ALA A 1 86 ? 0.449 8.556 4.146 1.00 98.56 86 ALA A O 1
ATOM 736 N N . MET A 1 87 ? 0.783 6.982 2.587 1.00 98.62 87 MET A N 1
ATOM 737 C CA . MET A 1 87 ? 2.089 7.459 2.146 1.00 98.62 87 MET A CA 1
ATOM 738 C C . MET A 1 87 ? 2.043 7.724 0.651 1.00 98.62 87 MET A C 1
ATOM 740 O O . MET A 1 87 ? 1.542 6.891 -0.098 1.00 98.62 87 MET A O 1
ATOM 744 N N . TYR A 1 88 ? 2.581 8.862 0.234 1.00 98.25 88 TYR A N 1
ATOM 745 C CA . TYR A 1 88 ? 2.710 9.263 -1.157 1.00 98.25 88 TYR A CA 1
ATOM 746 C C . TYR A 1 88 ? 4.175 9.542 -1.460 1.00 98.25 88 TYR A C 1
ATOM 748 O O . TYR A 1 88 ? 4.868 10.161 -0.646 1.00 98.25 88 TYR A O 1
ATOM 756 N N . TRP A 1 89 ? 4.614 9.143 -2.646 1.00 98.19 89 TRP A N 1
ATOM 757 C CA . TRP A 1 89 ? 5.943 9.428 -3.167 1.00 98.19 89 TRP A CA 1
ATOM 758 C C . TRP A 1 89 ? 5.826 10.044 -4.553 1.00 98.19 89 TRP A C 1
ATOM 760 O O . TRP A 1 89 ? 5.135 9.527 -5.428 1.00 98.19 89 TRP A O 1
ATOM 770 N N . GLU A 1 90 ? 6.533 11.149 -4.750 1.00 97.56 90 GLU A N 1
ATOM 771 C CA . GLU A 1 90 ? 6.741 11.747 -6.062 1.00 97.56 90 GLU A CA 1
ATOM 772 C C . GLU A 1 90 ? 8.154 11.404 -6.523 1.00 97.56 90 GLU A C 1
ATOM 774 O O . GLU A 1 90 ? 9.118 11.587 -5.774 1.00 97.56 90 GLU A O 1
ATOM 779 N N . TYR A 1 91 ? 8.282 10.942 -7.761 1.00 97.06 91 TYR A N 1
ATOM 780 C CA . TYR A 1 91 ? 9.552 10.550 -8.361 1.00 97.06 91 TYR A CA 1
ATOM 781 C C . TYR A 1 91 ? 9.930 11.492 -9.501 1.00 97.06 91 TYR A C 1
ATOM 783 O O . TYR A 1 91 ? 9.086 12.167 -10.083 1.00 97.06 91 TYR A O 1
ATOM 791 N N . ASP A 1 92 ? 11.216 11.519 -9.824 1.00 95.50 92 ASP A N 1
ATOM 792 C CA . AS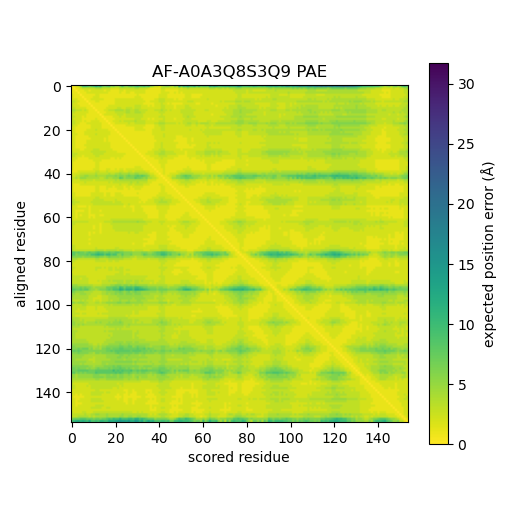P A 1 92 ? 11.724 12.073 -11.074 1.00 95.50 92 ASP A CA 1
ATOM 793 C C . ASP A 1 92 ? 11.142 11.304 -12.271 1.00 95.50 92 ASP A C 1
ATOM 795 O O . ASP A 1 92 ? 11.001 10.087 -12.205 1.00 95.50 92 ASP A O 1
ATOM 799 N N . ASP A 1 93 ? 10.797 11.983 -13.366 1.00 91.81 93 ASP A N 1
ATOM 800 C CA . ASP A 1 93 ? 10.009 11.378 -14.454 1.00 91.81 93 ASP A CA 1
ATOM 801 C C . ASP A 1 93 ? 10.669 10.138 -15.082 1.00 91.81 93 ASP A C 1
ATOM 803 O O . ASP A 1 93 ? 9.976 9.214 -15.507 1.00 91.81 93 ASP A O 1
ATOM 807 N N . GLU A 1 94 ? 12.004 10.092 -15.116 1.00 92.44 94 GLU A N 1
ATOM 808 C CA . GLU A 1 94 ? 12.763 9.052 -15.822 1.00 92.44 94 GLU A CA 1
ATOM 809 C C . GLU A 1 94 ? 13.462 8.059 -14.886 1.00 92.44 94 GLU A C 1
ATOM 811 O O . GLU A 1 94 ? 13.940 7.013 -15.335 1.00 92.44 94 GLU A O 1
ATOM 816 N N . THR A 1 95 ? 13.567 8.368 -13.591 1.00 93.12 95 THR A N 1
ATOM 817 C CA . THR A 1 95 ? 14.386 7.594 -12.650 1.00 93.12 95 THR A CA 1
ATOM 818 C C . THR A 1 95 ? 13.616 7.178 -11.399 1.00 93.12 95 THR A C 1
ATOM 820 O O . THR A 1 95 ? 12.614 7.775 -11.023 1.00 93.12 95 THR A O 1
ATOM 823 N N . ASP A 1 96 ? 14.110 6.170 -10.676 1.00 93.06 96 ASP A N 1
ATOM 824 C CA . ASP A 1 96 ? 13.558 5.774 -9.366 1.00 93.06 96 ASP A CA 1
ATOM 825 C C . ASP A 1 96 ? 13.934 6.774 -8.242 1.00 93.06 96 ASP A C 1
ATOM 827 O O . ASP A 1 96 ? 13.884 6.452 -7.056 1.00 93.06 96 ASP A O 1
ATOM 831 N N . LYS A 1 97 ? 14.366 7.994 -8.588 1.00 94.88 97 LYS A N 1
ATOM 832 C CA . LYS A 1 97 ? 14.776 9.005 -7.615 1.00 94.88 97 LYS A CA 1
ATOM 833 C C . LYS A 1 97 ? 13.552 9.701 -7.025 1.00 94.88 97 LYS A C 1
ATOM 835 O O . LYS A 1 97 ? 12.861 10.437 -7.721 1.00 94.88 97 LYS A O 1
ATOM 840 N N . GLU A 1 98 ? 13.353 9.539 -5.723 1.00 96.00 98 GLU A N 1
ATOM 841 C CA . GLU A 1 98 ? 12.339 10.275 -4.962 1.00 96.00 98 GLU A CA 1
ATOM 842 C C . GLU A 1 98 ? 12.656 11.779 -4.926 1.00 96.00 98 GLU A C 1
ATOM 844 O O . GLU A 1 98 ? 13.784 12.204 -4.647 1.00 96.00 98 GLU A O 1
ATOM 849 N N . LEU A 1 99 ? 11.642 12.590 -5.217 1.00 97.19 99 LEU A N 1
ATOM 850 C CA . LEU A 1 99 ? 11.676 14.048 -5.150 1.00 97.19 99 LEU A CA 1
ATOM 851 C C . LEU A 1 99 ? 11.020 14.538 -3.867 1.00 97.19 99 LEU A C 1
ATOM 853 O O . LEU A 1 99 ? 11.621 15.333 -3.143 1.00 97.19 99 LEU A O 1
ATOM 857 N N . ASN A 1 100 ? 9.829 14.017 -3.567 1.00 97.38 100 ASN A N 1
ATOM 858 C CA . ASN A 1 100 ? 9.061 14.358 -2.378 1.00 97.38 100 ASN A CA 1
ATOM 859 C C . ASN A 1 100 ? 8.388 13.120 -1.782 1.00 97.38 100 ASN A C 1
ATOM 861 O O . ASN A 1 100 ? 8.086 12.161 -2.490 1.00 97.38 100 ASN A O 1
ATOM 865 N N . SER A 1 101 ? 8.098 13.176 -0.485 1.00 98.19 101 SER A N 1
ATOM 866 C CA . SER A 1 101 ? 7.179 12.243 0.167 1.00 98.19 101 SER A CA 1
ATOM 867 C C . SER A 1 101 ? 6.184 12.985 1.051 1.00 98.19 101 SER A C 1
ATOM 869 O O . SER A 1 101 ? 6.469 14.073 1.557 1.00 98.19 101 SER A O 1
ATOM 871 N N . LEU A 1 102 ? 5.004 12.400 1.212 1.00 98.44 102 LEU A N 1
ATOM 872 C CA . LEU A 1 102 ? 3.954 12.864 2.109 1.00 98.44 102 LEU A CA 1
ATOM 873 C C . LEU A 1 102 ? 3.439 11.666 2.898 1.00 98.44 102 LEU A C 1
ATOM 875 O O . LEU A 1 102 ? 3.021 10.675 2.308 1.00 98.44 102 LEU A O 1
ATOM 879 N N . ILE A 1 103 ? 3.435 11.770 4.219 1.00 98.50 103 ILE A N 1
ATOM 880 C CA . ILE A 1 103 ? 2.898 10.761 5.125 1.00 98.50 103 ILE A CA 1
ATOM 881 C C . ILE A 1 103 ? 1.753 11.396 5.902 1.00 98.50 103 ILE A C 1
ATOM 883 O O . ILE A 1 103 ? 1.915 12.460 6.495 1.00 98.50 103 ILE A O 1
ATOM 887 N N . LEU A 1 104 ? 0.601 10.736 5.897 1.00 98.38 104 LEU A N 1
ATOM 888 C CA . LEU A 1 104 ? -0.559 11.074 6.708 1.00 98.38 104 LEU A CA 1
ATOM 889 C C . LEU A 1 104 ? -0.804 9.947 7.705 1.00 98.38 104 LEU A C 1
ATOM 891 O O . LEU A 1 104 ? -1.006 8.806 7.298 1.00 98.38 104 LEU A O 1
ATOM 895 N N . GLY A 1 105 ? -0.788 10.272 8.993 1.00 98.44 105 GLY A N 1
ATOM 896 C CA . GLY A 1 105 ? -1.166 9.382 10.083 1.00 98.44 105 GLY A CA 1
ATOM 897 C C . GLY A 1 105 ? -2.561 9.720 10.599 1.00 98.44 105 GLY A C 1
ATOM 898 O O . GLY A 1 105 ? -2.887 10.892 10.779 1.00 98.44 105 GLY A O 1
ATOM 899 N N . PHE A 1 106 ? -3.366 8.700 10.870 1.00 98.38 106 PHE A N 1
ATOM 900 C CA . PHE A 1 106 ? -4.763 8.830 11.268 1.00 98.38 106 PHE A CA 1
ATOM 901 C C . PHE A 1 106 ? -5.048 8.076 12.568 1.00 98.38 106 PHE A C 1
ATOM 903 O O . PHE A 1 106 ? -4.619 6.935 12.770 1.00 98.38 106 PHE A O 1
ATOM 910 N N . GLN A 1 107 ? -5.842 8.690 13.441 1.00 97.88 107 GLN A N 1
ATOM 911 C CA . GLN A 1 107 ? -6.367 8.063 14.653 1.00 97.88 107 GLN A CA 1
ATOM 912 C C . GLN A 1 107 ? -7.895 8.048 14.631 1.00 97.88 107 GLN A C 1
ATOM 914 O O . GLN A 1 107 ? -8.529 8.939 14.080 1.00 97.88 107 GLN A O 1
ATOM 919 N N . GLU A 1 108 ? -8.505 7.038 15.252 1.00 96.12 108 GLU A N 1
ATOM 920 C CA . GLU A 1 108 ? -9.964 6.832 15.233 1.00 96.12 108 GLU A CA 1
ATOM 921 C C . GLU A 1 108 ? -10.757 7.991 15.854 1.00 96.12 108 GLU A C 1
ATOM 923 O O . GLU A 1 108 ? -11.931 8.175 15.543 1.00 96.12 108 GLU A O 1
ATOM 928 N N . ASP A 1 109 ? -10.121 8.786 16.717 1.00 96.25 109 ASP A N 1
ATOM 929 C CA . ASP A 1 109 ? -10.706 9.977 17.336 1.00 96.25 109 ASP A CA 1
ATOM 930 C C . ASP A 1 109 ? -10.741 11.203 16.401 1.00 96.25 109 ASP A C 1
ATOM 932 O O . ASP A 1 109 ? -11.164 12.288 16.812 1.00 96.25 109 ASP A O 1
ATOM 936 N N . GLY A 1 110 ? -10.296 11.031 15.153 1.00 97.19 110 GLY A N 1
ATOM 937 C CA . GLY A 1 110 ? -10.264 12.061 14.127 1.00 97.19 110 GLY A CA 1
ATOM 938 C C . GLY A 1 110 ? -8.963 12.851 14.064 1.00 97.19 110 GLY A C 1
ATOM 939 O O . GLY A 1 110 ? -8.875 13.778 13.261 1.00 97.19 110 GLY A O 1
ATOM 940 N N . TYR A 1 111 ? -7.960 12.542 14.892 1.00 98.25 111 TYR A N 1
ATOM 941 C CA . TYR A 1 111 ? -6.658 13.198 14.802 1.00 98.25 111 TYR A CA 1
ATOM 942 C C . TYR A 1 111 ? -5.904 12.781 13.533 1.00 98.25 111 TYR A C 1
ATOM 944 O O . TYR A 1 111 ? -5.838 11.599 13.180 1.00 98.25 111 TYR A O 1
ATOM 952 N N . ILE A 1 112 ? -5.319 13.779 12.871 1.00 98.44 112 ILE A N 1
ATOM 953 C CA . ILE A 1 112 ? -4.545 13.636 11.641 1.00 98.44 112 ILE A CA 1
ATOM 954 C C . ILE A 1 112 ? -3.189 14.301 11.854 1.00 98.44 112 ILE A C 1
ATOM 956 O O . ILE A 1 112 ? -3.133 15.479 12.208 1.00 98.44 112 ILE A O 1
ATOM 960 N N . ALA A 1 113 ? -2.114 13.570 11.585 1.00 98.50 113 ALA A N 1
ATOM 961 C CA . ALA A 1 113 ? -0.762 14.105 11.497 1.00 98.50 113 ALA A CA 1
ATOM 962 C C . ALA A 1 113 ? -0.269 14.016 10.054 1.00 98.50 113 ALA A C 1
ATOM 964 O O . ALA A 1 113 ? -0.537 13.039 9.361 1.00 98.50 113 ALA A O 1
ATOM 965 N N . MET A 1 114 ? 0.458 15.029 9.605 1.00 98.44 114 MET A N 1
ATOM 966 C CA . MET A 1 114 ? 1.040 15.112 8.275 1.00 98.44 114 MET A CA 1
ATOM 967 C C . MET A 1 114 ? 2.530 15.406 8.398 1.00 98.44 114 MET A C 1
ATOM 969 O O . MET A 1 114 ? 2.894 16.370 9.064 1.00 98.44 114 MET A O 1
ATOM 973 N N . GLU A 1 115 ? 3.361 14.655 7.683 1.00 98.62 115 GLU A N 1
ATOM 974 C CA . GLU A 1 115 ? 4.754 15.004 7.395 1.00 98.62 115 GLU A CA 1
ATOM 975 C C . GLU A 1 115 ? 4.934 15.064 5.876 1.00 98.62 115 GLU A C 1
ATOM 977 O O . GLU A 1 115 ? 4.645 14.098 5.174 1.00 98.62 115 GLU A O 1
ATOM 982 N N . LYS A 1 116 ? 5.430 16.184 5.354 1.00 98.44 116 LYS A N 1
ATOM 983 C CA . LYS A 1 116 ? 5.863 16.318 3.964 1.00 98.44 116 LYS A CA 1
ATOM 984 C C . LYS A 1 116 ? 7.360 16.579 3.923 1.00 98.44 116 LYS A C 1
ATOM 986 O O . LYS A 1 116 ? 7.850 17.475 4.605 1.00 98.44 116 LYS A O 1
ATOM 991 N N . ARG A 1 117 ? 8.082 15.846 3.083 1.00 98.44 117 ARG A N 1
ATOM 992 C CA . ARG A 1 117 ? 9.531 15.975 2.911 1.00 98.44 117 ARG A CA 1
ATOM 993 C C . ARG A 1 117 ? 9.877 16.258 1.460 1.00 98.44 117 ARG A C 1
ATOM 995 O O . ARG A 1 117 ? 9.423 15.544 0.573 1.00 98.44 117 ARG A O 1
ATOM 1002 N N . ASP A 1 118 ? 10.729 17.253 1.247 1.00 97.69 118 ASP A N 1
ATOM 1003 C CA . ASP A 1 118 ? 11.376 17.530 -0.039 1.00 97.69 118 ASP A CA 1
ATOM 1004 C C . ASP A 1 118 ? 12.823 17.031 0.030 1.00 97.69 118 ASP A C 1
ATOM 1006 O O . ASP A 1 118 ? 13.630 17.509 0.833 1.00 97.69 118 ASP A O 1
ATOM 1010 N N . PHE A 1 119 ? 13.164 16.046 -0.799 1.00 95.25 119 PHE A N 1
ATOM 1011 C CA . PHE A 1 119 ? 14.483 15.409 -0.778 1.00 95.25 119 PHE A CA 1
ATOM 1012 C C . PHE A 1 119 ? 15.566 16.238 -1.474 1.00 95.25 119 PHE A C 1
ATOM 1014 O O . PHE A 1 119 ? 16.757 16.007 -1.259 1.00 95.25 119 PHE A O 1
ATOM 1021 N N . LYS A 1 120 ? 15.187 17.219 -2.299 1.00 93.06 120 LYS A N 1
ATOM 1022 C CA . LYS A 1 120 ? 16.132 18.099 -2.995 1.00 93.06 120 LYS A CA 1
ATOM 1023 C C . LYS A 1 120 ? 16.680 19.173 -2.062 1.00 93.06 120 LYS A C 1
ATOM 1025 O O . LYS A 1 120 ? 17.866 19.492 -2.122 1.00 93.06 120 LYS A O 1
ATOM 1030 N N . THR A 1 121 ? 15.818 19.748 -1.233 1.00 96.00 121 THR A N 1
ATOM 1031 C CA . THR A 1 121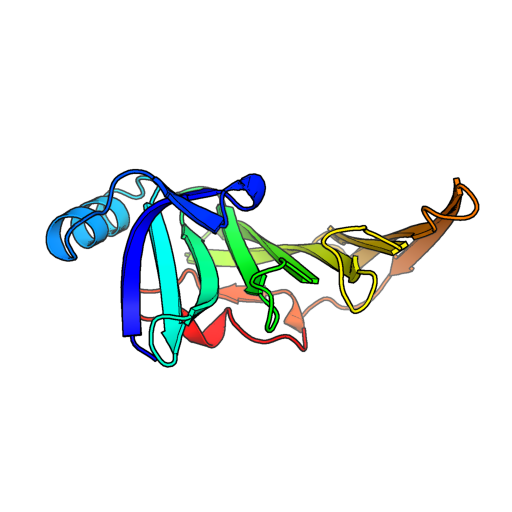 ? 16.162 20.806 -0.274 1.00 96.00 121 THR A CA 1
ATOM 1032 C C . THR A 1 121 ? 16.442 20.262 1.125 1.00 96.00 121 THR A C 1
ATOM 1034 O O . THR A 1 121 ? 17.113 20.926 1.912 1.00 96.00 121 THR A O 1
ATOM 1037 N N . GLY A 1 122 ? 15.942 19.062 1.434 1.00 94.62 122 GLY A N 1
ATOM 1038 C CA . GLY A 1 122 ? 15.960 18.479 2.773 1.00 94.62 122 GLY A CA 1
ATOM 1039 C C . GLY A 1 122 ? 14.911 19.074 3.716 1.00 94.62 122 GLY A C 1
ATOM 1040 O O . GLY A 1 122 ? 14.958 18.787 4.912 1.00 94.62 122 GLY A O 1
ATOM 1041 N N . SER A 1 123 ? 13.992 19.917 3.224 1.00 97.00 123 SER A N 1
ATOM 1042 C CA . SER A 1 123 ? 12.963 20.528 4.068 1.00 97.00 123 SER A CA 1
ATOM 1043 C C . SER A 1 123 ? 11.921 19.506 4.512 1.00 97.00 123 SER A C 1
ATOM 1045 O O . SER A 1 123 ? 11.537 18.630 3.734 1.00 97.00 123 SER A O 1
ATOM 1047 N N . VAL A 1 124 ? 11.444 19.668 5.744 1.00 98.06 124 VAL A N 1
ATOM 1048 C CA . VAL A 1 124 ? 10.350 18.891 6.324 1.00 98.06 124 VAL A CA 1
ATOM 1049 C C . VAL A 1 124 ? 9.284 19.866 6.803 1.00 98.06 124 VAL A C 1
ATOM 1051 O O . VAL A 1 124 ? 9.594 20.855 7.469 1.00 98.06 124 VAL A O 1
ATOM 1054 N N . GLU A 1 125 ? 8.043 19.591 6.438 1.00 98.19 125 GLU A N 1
ATOM 1055 C CA . GLU A 1 125 ? 6.859 20.299 6.892 1.00 98.19 125 GLU A CA 1
ATOM 1056 C C . GLU A 1 125 ? 5.977 19.336 7.680 1.00 98.19 125 GLU A C 1
ATOM 1058 O O . GLU A 1 125 ? 5.600 18.282 7.175 1.00 98.19 125 GLU A O 1
ATOM 1063 N N . GLU A 1 126 ? 5.603 19.730 8.893 1.00 98.38 126 GLU A N 1
ATOM 1064 C CA . GLU A 1 126 ? 4.698 18.968 9.745 1.00 98.38 126 GLU A CA 1
ATOM 1065 C C . GLU A 1 126 ? 3.421 19.769 9.992 1.00 98.38 126 GLU A C 1
ATOM 1067 O O . GLU A 1 126 ? 3.459 20.988 10.198 1.00 98.38 126 GLU A O 1
ATOM 1072 N N . ARG A 1 127 ? 2.272 19.093 9.961 1.00 98.12 127 ARG A N 1
ATOM 1073 C CA . ARG A 1 127 ? 0.976 19.683 10.308 1.00 98.12 127 ARG A CA 1
ATOM 1074 C C . ARG A 1 127 ? 0.128 18.688 11.074 1.00 98.12 127 ARG A C 1
ATOM 1076 O O . ARG A 1 127 ? 0.232 17.484 10.879 1.00 98.12 127 ARG A O 1
ATOM 1083 N N . GLU A 1 128 ? -0.773 19.219 11.882 1.00 98.19 128 GLU A N 1
ATOM 1084 C CA . GLU A 1 128 ? -1.786 18.437 12.576 1.00 98.19 128 GLU A CA 1
ATOM 1085 C C . GLU A 1 128 ? -3.168 19.020 12.295 1.00 98.19 128 GLU A C 1
ATOM 1087 O O . GLU A 1 128 ? -3.327 20.234 12.125 1.00 98.19 128 GLU A O 1
ATOM 1092 N N . ALA A 1 129 ? -4.175 18.156 12.258 1.00 97.56 129 ALA A N 1
ATOM 1093 C CA . ALA A 1 129 ? -5.566 18.534 12.074 1.00 97.56 129 ALA A CA 1
ATOM 1094 C C . ALA A 1 129 ? -6.501 17.586 12.836 1.00 97.56 129 ALA A C 1
ATOM 1096 O O . ALA A 1 129 ? -6.090 16.559 13.380 1.00 97.56 129 ALA A O 1
ATOM 1097 N N . LYS A 1 130 ? -7.785 17.951 12.870 1.00 96.94 130 LYS A N 1
ATOM 1098 C CA . LYS A 1 130 ? -8.868 17.079 13.319 1.00 96.94 130 LYS A CA 1
ATOM 1099 C C . LYS A 1 130 ? -10.002 17.100 12.311 1.00 96.94 130 LYS A C 1
ATOM 1101 O O . LYS A 1 130 ? -10.414 18.185 11.905 1.00 96.94 130 LYS A O 1
ATOM 1106 N N . ASP A 1 131 ? -10.514 15.927 11.964 1.00 95.12 131 ASP A N 1
ATOM 1107 C CA . ASP A 1 131 ? -11.662 15.777 11.068 1.00 95.12 131 ASP A CA 1
ATOM 1108 C C . ASP A 1 131 ? -12.434 14.477 11.357 1.00 95.12 131 ASP A C 1
ATOM 1110 O O . ASP A 1 131 ? -11.995 13.628 12.133 1.00 95.12 131 ASP A O 1
ATOM 1114 N N . THR A 1 132 ? -13.598 14.304 10.738 1.00 93.00 132 THR A N 1
ATOM 1115 C CA . THR A 1 132 ? -14.318 13.028 10.715 1.00 93.00 132 THR A CA 1
ATOM 1116 C C . THR A 1 132 ? -13.690 12.082 9.696 1.00 93.00 132 THR A C 1
ATOM 1118 O O . THR A 1 132 ? -13.613 12.400 8.513 1.00 93.00 132 THR A O 1
ATOM 1121 N N . LEU A 1 133 ? -13.299 10.886 10.135 1.00 93.69 133 LEU A N 1
ATOM 1122 C CA . LEU A 1 133 ? -12.585 9.901 9.312 1.00 93.69 133 LEU A CA 1
ATOM 1123 C C . LEU A 1 133 ? -13.481 8.736 8.872 1.00 93.69 133 LEU A C 1
ATOM 1125 O O . LEU A 1 133 ? -13.067 7.580 8.877 1.00 93.69 133 LEU A O 1
ATOM 1129 N N . GLU A 1 134 ? -14.735 9.011 8.505 1.00 92.62 134 GLU A N 1
ATOM 1130 C CA . GLU A 1 134 ? -15.689 7.960 8.110 1.00 92.62 134 GLU A CA 1
ATOM 1131 C C . GLU A 1 134 ? -15.210 7.162 6.887 1.00 92.62 134 GLU A 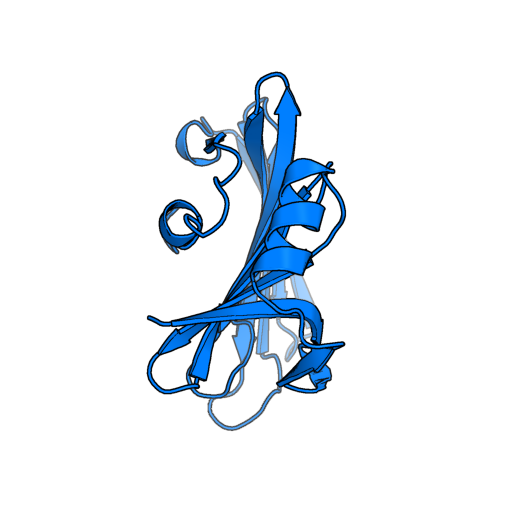C 1
ATOM 1133 O O . GLU A 1 134 ? -15.426 5.954 6.813 1.00 92.62 134 GLU A O 1
ATOM 1138 N N . LYS A 1 135 ? -14.501 7.814 5.959 1.00 93.19 135 LYS A N 1
ATOM 1139 C CA . LYS A 1 135 ? -13.981 7.192 4.732 1.00 93.19 135 LYS A CA 1
ATOM 1140 C C . LYS A 1 135 ? -12.711 6.354 4.935 1.00 93.19 135 LYS A C 1
ATOM 1142 O O . LYS A 1 135 ? -12.351 5.563 4.063 1.00 93.19 135 LYS A O 1
ATOM 1147 N N . ASN A 1 136 ? -12.067 6.478 6.097 1.00 96.44 136 ASN A N 1
ATOM 1148 C CA . ASN A 1 136 ? -10.893 5.683 6.469 1.00 96.44 136 ASN A CA 1
ATOM 1149 C C . ASN A 1 136 ? -11.268 4.263 6.905 1.00 96.44 136 ASN A C 1
ATOM 1151 O O . ASN A 1 136 ? -10.385 3.431 7.108 1.00 96.44 136 ASN A O 1
ATOM 1155 N N . TRP A 1 137 ? -12.560 3.978 7.066 1.00 97.00 137 TRP A N 1
ATOM 1156 C CA . TRP A 1 137 ? -13.047 2.651 7.404 1.00 97.00 137 TRP A CA 1
ATOM 1157 C C . TRP A 1 137 ? -13.297 1.817 6.152 1.00 97.00 137 TRP A C 1
ATOM 1159 O O . TRP A 1 137 ? -13.867 2.286 5.168 1.00 97.00 137 TRP A O 1
ATOM 1169 N N . ASP A 1 138 ? -12.924 0.545 6.223 1.00 97.56 138 ASP A N 1
ATOM 1170 C CA . ASP A 1 138 ? -13.231 -0.441 5.191 1.00 97.56 138 ASP A CA 1
ATOM 1171 C C . ASP A 1 138 ? -13.502 -1.817 5.824 1.00 97.56 138 ASP A C 1
ATOM 1173 O O . ASP A 1 138 ? -13.567 -1.959 7.051 1.00 97.56 138 ASP A O 1
ATOM 1177 N N . ILE A 1 139 ? -13.685 -2.839 4.995 1.00 97.44 139 ILE A N 1
ATOM 1178 C CA . ILE A 1 139 ? -13.854 -4.227 5.429 1.00 97.44 139 ILE A CA 1
ATOM 1179 C C . ILE A 1 139 ? -12.646 -5.075 5.043 1.00 97.44 139 ILE A C 1
ATOM 1181 O O . ILE A 1 139 ? -12.030 -4.876 3.993 1.00 97.44 139 ILE A O 1
ATOM 1185 N N . TYR A 1 140 ? -12.326 -6.049 5.897 1.00 98.00 140 TYR A N 1
ATOM 1186 C CA . TYR A 1 140 ? -11.298 -7.042 5.612 1.00 98.00 140 TYR A CA 1
ATOM 1187 C C . TYR A 1 140 ? -11.637 -7.745 4.290 1.00 98.00 140 TYR A C 1
ATOM 1189 O O . TYR A 1 140 ? -12.787 -8.158 4.118 1.00 98.00 140 TYR A O 1
ATOM 1197 N N . PRO A 1 141 ? -10.686 -7.868 3.349 1.00 97.88 141 PRO A N 1
ATOM 1198 C CA . PRO A 1 141 ? -10.996 -8.381 2.024 1.00 97.88 141 PRO A CA 1
ATOM 1199 C C . PRO A 1 141 ? -11.381 -9.857 2.093 1.00 97.88 141 PRO A C 1
ATOM 1201 O O . PRO A 1 141 ? -10.804 -10.620 2.867 1.00 97.88 141 PRO A O 1
ATOM 1204 N N . GLU A 1 142 ? -12.319 -10.274 1.250 1.00 97.88 142 GLU A N 1
ATOM 1205 C CA . GLU A 1 142 ? -12.488 -11.693 0.941 1.00 97.88 142 GLU A CA 1
ATOM 1206 C C . GLU A 1 142 ? -11.371 -12.142 -0.012 1.00 97.88 142 GLU A C 1
ATOM 1208 O O . GLU A 1 142 ? -10.791 -11.335 -0.747 1.00 97.88 142 GLU A O 1
ATOM 1213 N N . PHE A 1 143 ? -11.040 -13.434 -0.013 1.00 98.44 143 PHE A N 1
ATOM 1214 C CA . PHE A 1 143 ? -10.015 -13.954 -0.916 1.00 98.44 143 PHE A CA 1
ATOM 1215 C C . PHE A 1 143 ? -10.391 -13.696 -2.385 1.00 98.44 143 PHE A C 1
ATOM 1217 O O . PHE A 1 143 ? -11.506 -13.992 -2.812 1.00 98.44 143 PHE A O 1
ATOM 1224 N N . GLY A 1 144 ? -9.466 -13.116 -3.153 1.00 97.88 144 GLY A N 1
ATOM 1225 C CA . GLY A 1 144 ? -9.695 -12.725 -4.549 1.00 97.88 144 GLY A CA 1
ATOM 1226 C C . GLY A 1 144 ? -10.502 -11.432 -4.746 1.00 97.88 144 GLY A C 1
ATOM 1227 O O . GLY A 1 144 ? -10.610 -10.965 -5.877 1.00 97.88 144 GLY A O 1
ATOM 1228 N N . GLN A 1 145 ? -11.041 -10.821 -3.683 1.00 97.81 145 GLN A N 1
ATOM 1229 C CA . GLN A 1 145 ? -11.850 -9.596 -3.743 1.00 97.81 145 GLN A CA 1
ATOM 1230 C C . GLN A 1 145 ? -11.109 -8.433 -3.071 1.00 97.81 145 GLN A C 1
ATOM 1232 O O . GLN A 1 145 ? -11.400 -8.058 -1.938 1.00 97.81 145 GLN A O 1
ATOM 1237 N N . TYR A 1 146 ? -10.117 -7.870 -3.767 1.00 98.06 146 TYR A N 1
ATOM 1238 C CA . TYR A 1 146 ? -9.251 -6.809 -3.221 1.00 98.06 146 TYR A CA 1
ATOM 1239 C C . TYR A 1 146 ? -9.514 -5.419 -3.810 1.00 98.06 146 TYR A C 1
ATOM 1241 O O . TYR A 1 146 ? -9.055 -4.411 -3.275 1.00 98.06 146 TYR A O 1
ATOM 1249 N N . LEU A 1 147 ? -10.253 -5.354 -4.918 1.00 96.62 147 LEU A N 1
ATOM 1250 C CA . LEU A 1 147 ? -10.468 -4.136 -5.700 1.00 96.62 147 LEU A CA 1
ATOM 1251 C C . LEU A 1 147 ? -11.099 -2.992 -4.904 1.00 96.62 147 LEU A C 1
ATOM 1253 O O . LEU A 1 147 ? -10.773 -1.831 -5.129 1.00 96.62 147 LEU A O 1
ATOM 1257 N N . HIS A 1 148 ? -11.970 -3.298 -3.940 1.00 95.88 148 HIS A N 1
ATOM 1258 C CA . HIS A 1 148 ? -12.573 -2.270 -3.094 1.00 95.88 148 HIS A CA 1
ATOM 1259 C C . HIS A 1 148 ? -11.544 -1.581 -2.190 1.00 95.88 148 HIS A C 1
ATOM 1261 O O . HIS A 1 148 ? -11.799 -0.468 -1.739 1.00 95.88 148 HIS A O 1
ATOM 1267 N N . LEU A 1 149 ? -10.379 -2.179 -1.942 1.00 97.50 149 LEU A N 1
ATOM 1268 C CA . LEU A 1 149 ? -9.300 -1.516 -1.212 1.00 97.50 149 LEU A CA 1
ATOM 1269 C C . LEU A 1 149 ? -8.447 -0.612 -2.118 1.00 97.50 149 LEU A C 1
ATOM 1271 O O . LEU A 1 149 ? -7.861 0.354 -1.627 1.00 97.50 149 LEU A O 1
ATOM 1275 N N . CYS A 1 150 ? -8.440 -0.882 -3.426 1.00 96.62 150 CYS A N 1
ATOM 1276 C CA . CYS A 1 150 ? -7.601 -0.256 -4.451 1.00 96.62 150 CYS A CA 1
ATOM 1277 C C . CYS A 1 150 ? -8.240 1.028 -5.015 1.00 96.62 150 CYS A C 1
ATOM 1279 O O . CYS A 1 150 ? -8.493 1.146 -6.211 1.00 96.62 150 CYS A O 1
ATOM 1281 N N . ARG A 1 151 ? -8.564 1.983 -4.137 1.00 94.62 151 ARG A N 1
ATOM 1282 C CA . ARG A 1 151 ? -9.156 3.284 -4.492 1.00 94.62 151 ARG A CA 1
ATOM 1283 C C . ARG A 1 151 ? -8.242 4.406 -4.018 1.00 94.62 151 ARG A C 1
ATOM 1285 O O . ARG A 1 151 ? -8.052 4.518 -2.814 1.00 94.62 151 ARG A O 1
ATOM 1292 N N . GLU A 1 152 ? -7.718 5.210 -4.943 1.00 93.19 152 GLU A N 1
ATOM 1293 C CA . GLU A 1 152 ? -6.810 6.335 -4.639 1.00 93.19 152 GLU A CA 1
ATOM 1294 C C . GLU A 1 152 ? -7.478 7.477 -3.865 1.00 93.19 152 GLU A C 1
ATOM 1296 O O . GLU A 1 152 ? -6.818 8.231 -3.158 1.00 93.19 152 GLU A O 1
ATOM 1301 N N . GLU A 1 153 ? -8.792 7.640 -4.006 1.00 87.56 153 GLU A N 1
ATOM 1302 C CA . GLU A 1 153 ? -9.538 8.640 -3.250 1.00 87.56 153 GLU A CA 1
ATOM 1303 C C . GLU A 1 153 ? -10.087 8.003 -1.968 1.00 87.56 153 GLU A C 1
ATOM 1305 O O . GLU A 1 153 ? -10.995 7.162 -2.011 1.00 87.56 153 GLU A O 1
ATOM 1310 N N . ARG A 1 154 ? -9.530 8.418 -0.826 1.00 85.06 154 ARG A N 1
ATOM 1311 C CA . ARG A 1 154 ? -9.992 8.088 0.527 1.00 85.06 154 ARG A CA 1
ATOM 1312 C C . ARG A 1 154 ? -10.513 9.336 1.225 1.00 85.06 154 ARG A C 1
ATOM 1314 O O . ARG A 1 154 ? -9.879 10.405 1.117 1.00 85.06 154 ARG A O 1
#